Protein AF-A0A8T1S1J9-F1 (afdb_monomer)

Solvent-accessible surface area (backbone atoms only — not comparable to full-atom values): 4140 Å² total; per-residue (Å²): 133,66,91,86,59,72,53,74,67,57,48,50,51,48,65,50,45,73,60,54,45,82,79,38,95,82,65,77,77,91,52,72,44,58,77,44,63,45,83,91,83,55,51,72,34,78,66,44,71,71,62,83,66,57,85,90,66,54,78,94,120

InterPro domains:
  IPR010734 Copine, C-terminal [PF07002] (1-52)
  IPR045052 Copine [PTHR10857] (1-51)

Mean predicted aligned error: 7.24 Å

Radius of gyration: 15.21 Å; Cα contacts (8 Å, |Δi|>4): 35; chains: 1; bounding box: 31×37×32 Å

Secondary structure (DSSP, 8-state):
--TTSPPHHHHHHHHHHHHHGGG-SS-----EE-SEEPTTT-PEESSEESS---GGGS---

Organism: Chelydra serpentina (NCBI:txid8475)

Sequence (61 aa):
MNPYQLNAYAMALKAVGEIIQDYDSDKMFPALGFGAKIPPDGHVSHEFPLVLPSPSNRPTT

Structure (mmCIF, N/CA/C/O backbone):
data_AF-A0A8T1S1J9-F1
#
_entry.id   AF-A0A8T1S1J9-F1
#
loop_
_atom_site.group_PDB
_atom_site.id
_atom_site.type_symbol
_atom_site.label_atom_id
_atom_site.label_alt_id
_atom_site.label_comp_id
_atom_site.label_asym_id
_atom_site.label_entity_id
_atom_site.label_seq_id
_atom_site.pdbx_PDB_ins_code
_atom_site.Cartn_x
_atom_site.Cartn_y
_atom_site.Cartn_z
_atom_site.occupancy
_atom_site.B_iso_or_equiv
_atom_site.auth_seq_id
_atom_site.auth_comp_id
_atom_site.auth_asym_id
_atom_site.auth_atom_id
_atom_site.pdbx_PDB_model_num
ATOM 1 N N . MET A 1 1 ? -2.843 20.614 -13.746 1.00 63.97 1 MET A N 1
ATOM 2 C CA . MET A 1 1 ? -2.849 19.442 -12.842 1.00 63.97 1 MET A CA 1
ATOM 3 C C . MET A 1 1 ? -2.779 19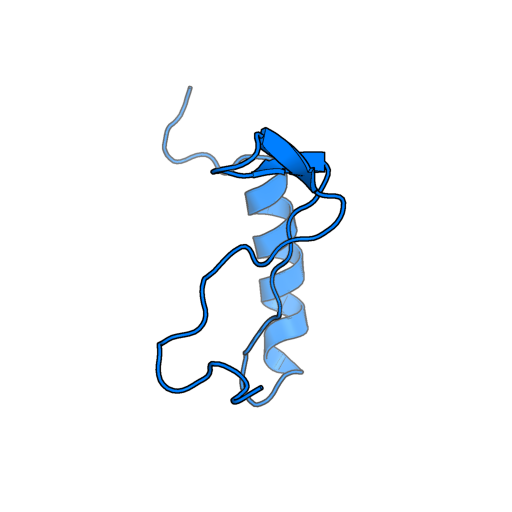.985 -11.424 1.00 63.97 1 MET A C 1
ATOM 5 O O . MET A 1 1 ? -1.859 20.747 -11.159 1.00 63.97 1 MET A O 1
ATOM 9 N N . ASN A 1 2 ? -3.772 19.721 -10.570 1.00 82.31 2 ASN A N 1
ATOM 10 C CA . ASN A 1 2 ? -3.735 20.179 -9.179 1.00 82.31 2 ASN A CA 1
ATOM 11 C C . ASN A 1 2 ? -2.837 19.218 -8.375 1.00 82.31 2 ASN A C 1
ATOM 13 O O . ASN A 1 2 ? -3.213 18.054 -8.251 1.00 82.31 2 ASN A O 1
ATOM 17 N N . PRO A 1 3 ? -1.683 19.659 -7.842 1.00 80.06 3 PRO A N 1
ATOM 18 C CA . PRO A 1 3 ? -0.770 18.781 -7.106 1.00 80.06 3 PRO A CA 1
ATOM 19 C C . PRO A 1 3 ? -1.362 18.248 -5.791 1.00 80.06 3 PRO A C 1
ATOM 21 O O . PRO A 1 3 ? -0.831 17.297 -5.231 1.00 80.06 3 PRO A O 1
ATOM 24 N N . TYR A 1 4 ? -2.465 18.828 -5.310 1.00 85.19 4 TYR A N 1
ATOM 25 C CA . TYR A 1 4 ? -3.157 18.402 -4.090 1.00 85.19 4 TYR A CA 1
ATOM 26 C C . TYR A 1 4 ? -4.316 17.439 -4.353 1.00 85.19 4 TYR A C 1
ATOM 28 O O . TYR A 1 4 ? -4.910 16.911 -3.414 1.00 85.19 4 TYR A O 1
ATOM 36 N N . GLN A 1 5 ? -4.671 17.216 -5.619 1.00 93.50 5 GLN A N 1
ATOM 37 C CA . GLN A 1 5 ? -5.723 16.275 -5.965 1.00 93.50 5 GLN A CA 1
ATOM 38 C C . GLN A 1 5 ? -5.152 14.858 -6.001 1.00 93.50 5 GLN A C 1
ATOM 40 O O . GLN A 1 5 ? -4.211 14.569 -6.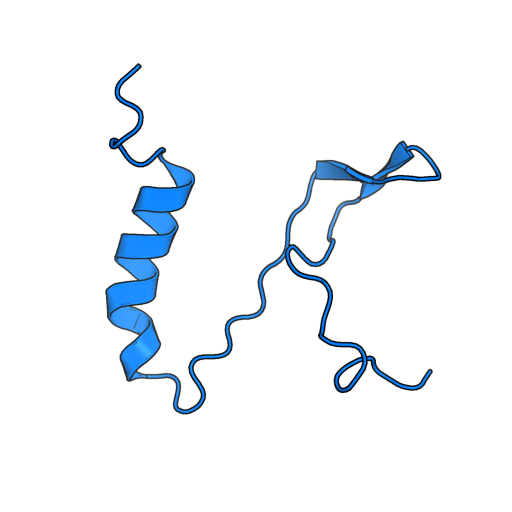738 1.00 93.50 5 GLN A O 1
ATOM 45 N N . LEU A 1 6 ? -5.758 13.962 -5.225 1.00 93.38 6 LEU A N 1
ATOM 46 C CA . LEU A 1 6 ? -5.416 12.546 -5.252 1.00 93.38 6 LEU A CA 1
ATOM 47 C C . LEU A 1 6 ? -5.731 11.949 -6.630 1.00 93.38 6 LEU A C 1
ATOM 49 O O . LEU A 1 6 ? -6.788 12.205 -7.209 1.00 93.38 6 LEU A O 1
ATOM 53 N N . ASN A 1 7 ? -4.821 11.120 -7.145 1.00 94.62 7 ASN A N 1
ATOM 54 C CA . ASN A 1 7 ? -5.115 10.294 -8.313 1.00 94.62 7 ASN A CA 1
ATOM 55 C C . ASN A 1 7 ? -6.087 9.156 -7.935 1.00 94.62 7 ASN A C 1
ATOM 57 O O . ASN A 1 7 ? -6.357 8.916 -6.757 1.00 94.62 7 ASN A O 1
ATOM 61 N N . ALA A 1 8 ? -6.600 8.434 -8.932 1.00 96.44 8 ALA A N 1
ATOM 62 C CA . ALA A 1 8 ? -7.569 7.358 -8.708 1.00 96.44 8 ALA A CA 1
ATOM 63 C C . ALA A 1 8 ? -7.067 6.263 -7.747 1.00 96.44 8 ALA A C 1
ATOM 65 O O . ALA A 1 8 ? -7.827 5.810 -6.895 1.00 96.44 8 ALA A O 1
ATOM 66 N N . TYR A 1 9 ? -5.786 5.890 -7.828 1.00 95.50 9 TYR A N 1
ATOM 67 C CA . TYR A 1 9 ? -5.180 4.898 -6.936 1.00 95.50 9 TYR A CA 1
ATOM 68 C C . TYR A 1 9 ? -5.149 5.388 -5.488 1.00 95.50 9 TYR A C 1
ATOM 70 O O . TYR A 1 9 ? -5.576 4.681 -4.581 1.00 95.50 9 TYR A O 1
ATOM 78 N N . ALA A 1 10 ? -4.688 6.619 -5.270 1.00 94.94 10 ALA A N 1
ATOM 79 C CA . ALA A 1 10 ? -4.589 7.203 -3.941 1.00 94.94 10 ALA A CA 1
ATOM 80 C C . ALA A 1 10 ? -5.972 7.442 -3.313 1.00 94.94 10 ALA A C 1
ATOM 82 O O . ALA A 1 10 ? -6.143 7.218 -2.117 1.00 94.94 10 ALA A O 1
ATOM 83 N N . MET A 1 11 ? -6.974 7.835 -4.110 1.00 96.69 11 MET A N 1
ATOM 84 C CA . MET A 1 11 ? -8.362 7.926 -3.640 1.00 96.69 11 MET A CA 1
ATOM 85 C C . MET A 1 11 ? -8.904 6.564 -3.199 1.00 96.69 11 MET A C 1
ATOM 87 O O . MET A 1 11 ? -9.498 6.476 -2.129 1.00 96.69 11 MET A O 1
ATOM 91 N N . ALA A 1 12 ? -8.680 5.510 -3.991 1.00 97.31 12 ALA A N 1
ATOM 92 C CA . ALA A 1 12 ? -9.142 4.165 -3.661 1.00 97.31 12 ALA A CA 1
ATOM 93 C C . ALA A 1 12 ? -8.471 3.626 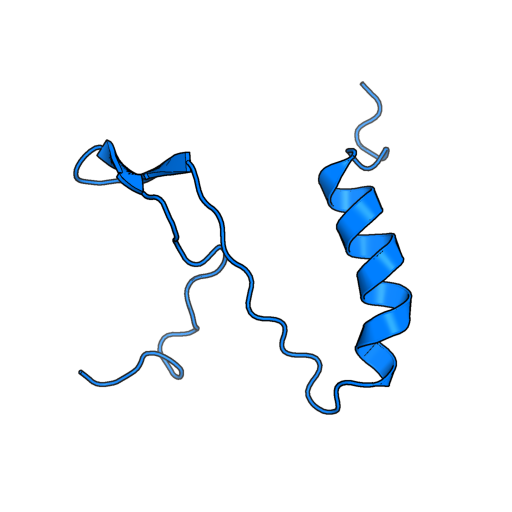-2.389 1.00 97.31 12 ALA A C 1
ATOM 95 O O . ALA A 1 12 ? -9.162 3.165 -1.482 1.00 97.31 12 ALA A O 1
ATOM 96 N N . LEU A 1 13 ? -7.142 3.750 -2.288 1.00 95.88 13 LEU A N 1
ATOM 97 C CA . LEU A 1 13 ? -6.389 3.344 -1.098 1.00 95.88 13 LEU A CA 1
ATOM 98 C C . LEU A 1 13 ? -6.869 4.081 0.153 1.00 95.88 13 LEU A C 1
ATOM 100 O O . LEU A 1 13 ? -7.067 3.448 1.185 1.00 95.88 13 LEU A O 1
ATOM 104 N N . LYS A 1 14 ? -7.104 5.395 0.054 1.00 95.88 14 LYS A N 1
ATOM 105 C CA . LYS A 1 14 ? -7.627 6.192 1.166 1.00 95.88 14 LYS A CA 1
ATOM 106 C C . LYS A 1 14 ? -9.022 5.720 1.583 1.00 95.88 14 LYS A C 1
ATOM 108 O O . LYS A 1 14 ? -9.223 5.420 2.751 1.00 95.88 14 LYS A O 1
ATOM 113 N N . ALA A 1 15 ? -9.958 5.617 0.640 1.00 97.56 15 ALA A N 1
ATOM 114 C CA . ALA A 1 15 ? -11.345 5.260 0.937 1.00 97.56 15 ALA A CA 1
ATOM 115 C C . ALA A 1 15 ? -11.474 3.872 1.586 1.00 97.56 15 ALA A C 1
ATOM 117 O O . ALA A 1 15 ? -12.267 3.694 2.505 1.00 97.56 15 ALA A O 1
ATOM 118 N N . VAL A 1 16 ? -10.690 2.894 1.122 1.00 97.88 16 VAL A N 1
ATOM 119 C CA . VAL A 1 16 ? -10.684 1.545 1.704 1.00 97.88 16 VAL A CA 1
ATOM 120 C C . VAL A 1 16 ? -9.934 1.537 3.035 1.00 97.88 16 VAL A C 1
ATOM 122 O O . VAL A 1 16 ? -10.463 1.043 4.030 1.00 97.88 16 VAL A O 1
ATOM 125 N N . GLY A 1 17 ?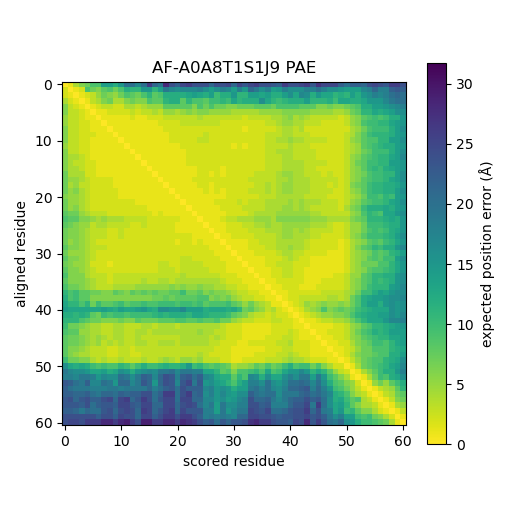 -8.728 2.111 3.066 1.00 97.00 17 GLY A N 1
ATOM 126 C CA . GLY A 1 17 ? -7.857 2.146 4.240 1.00 97.00 17 GLY A CA 1
ATOM 127 C C . GLY A 1 17 ? -8.499 2.832 5.442 1.00 97.00 17 GLY A C 1
ATOM 128 O O . GLY A 1 17 ? -8.383 2.325 6.552 1.00 97.00 17 GLY A O 1
ATOM 129 N N . GLU A 1 18 ? -9.241 3.923 5.219 1.00 97.94 18 GLU A N 1
ATOM 130 C CA . GLU A 1 18 ? -9.951 4.648 6.281 1.00 97.94 18 GLU A CA 1
ATOM 131 C C . GLU A 1 18 ? -10.958 3.775 7.036 1.00 97.94 18 GLU A C 1
ATOM 133 O O . GLU A 1 18 ? -11.189 4.023 8.214 1.00 97.94 18 GLU A O 1
ATOM 138 N N . ILE A 1 19 ? -11.508 2.748 6.385 1.00 98.00 19 ILE A N 1
ATOM 139 C CA . ILE A 1 19 ? -12.494 1.837 6.974 1.00 98.00 19 ILE A CA 1
ATOM 140 C C . ILE A 1 19 ? -11.805 0.612 7.577 1.00 98.00 19 ILE A C 1
ATOM 142 O O . ILE A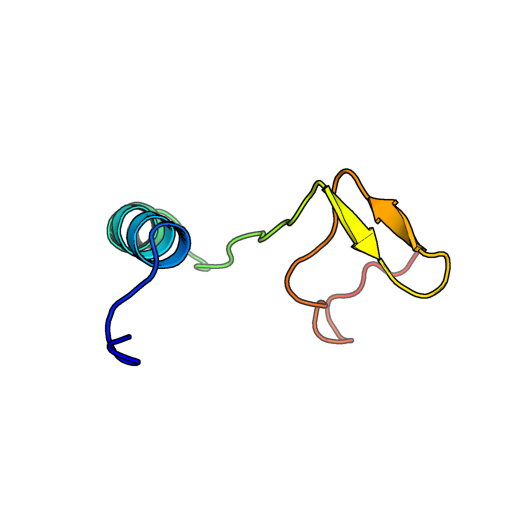 1 19 ? -12.063 0.252 8.723 1.00 98.00 19 ILE A O 1
ATOM 146 N N . ILE A 1 20 ? -10.943 -0.063 6.808 1.00 97.44 20 ILE A N 1
ATOM 147 C CA . ILE A 1 20 ? -10.415 -1.373 7.216 1.00 97.44 20 ILE A CA 1
ATOM 148 C C . ILE A 1 20 ? -9.356 -1.276 8.317 1.00 97.44 20 ILE A C 1
ATOM 150 O O . ILE A 1 20 ? -9.170 -2.242 9.052 1.00 97.44 20 ILE A O 1
ATOM 154 N N . GLN A 1 21 ? -8.683 -0.128 8.462 1.00 97.56 21 GLN A N 1
ATOM 155 C CA . GLN A 1 21 ? -7.601 0.024 9.439 1.00 97.56 21 GLN A CA 1
ATOM 156 C C . GLN A 1 21 ? -8.040 -0.108 10.896 1.00 97.56 21 GLN A C 1
ATOM 158 O O . GLN A 1 21 ? -7.214 -0.411 11.749 1.00 97.56 21 GLN A O 1
ATOM 163 N N . ASP A 1 22 ? -9.316 0.129 11.198 1.00 97.94 22 ASP A N 1
ATOM 164 C CA . ASP A 1 22 ? -9.837 0.006 12.562 1.00 97.94 22 ASP A CA 1
ATOM 165 C C . ASP A 1 22 ? -10.067 -1.461 12.962 1.00 97.94 22 ASP A C 1
ATOM 167 O O . ASP A 1 22 ? -10.260 -1.762 14.139 1.00 97.94 22 ASP A O 1
ATOM 171 N N . TYR A 1 23 ? -10.007 -2.378 11.990 1.00 97.81 23 TYR A N 1
ATOM 172 C CA . TYR A 1 23 ? -10.132 -3.825 12.177 1.00 97.81 23 TYR A CA 1
ATOM 173 C C . TYR A 1 23 ? -8.781 -4.551 12.186 1.00 97.81 23 TYR A C 1
ATOM 175 O O . TYR A 1 23 ? -8.751 -5.766 12.380 1.00 97.81 23 TYR A O 1
ATOM 183 N N . ASP A 1 24 ? -7.680 -3.827 11.983 1.00 96.38 24 ASP A N 1
ATOM 184 C CA . ASP A 1 24 ? -6.322 -4.358 12.021 1.00 96.38 24 ASP A CA 1
ATOM 185 C C . ASP A 1 24 ? -5.552 -3.755 13.203 1.00 96.38 24 ASP A C 1
ATOM 187 O O . ASP A 1 24 ? -5.340 -2.544 13.284 1.00 96.38 24 ASP A O 1
ATOM 191 N N . SER A 1 25 ? -5.165 -4.600 14.161 1.00 97.50 25 SER A N 1
ATOM 192 C CA . SER A 1 25 ? -4.591 -4.154 15.436 1.00 97.50 25 SER A CA 1
ATOM 193 C C . SER A 1 25 ? -3.208 -3.521 15.281 1.00 97.50 25 SER A C 1
ATOM 195 O O . SER A 1 25 ? -2.867 -2.626 16.057 1.00 97.50 25 SER A O 1
ATOM 197 N N . ASP A 1 26 ? -2.401 -3.989 14.323 1.00 95.00 26 ASP A N 1
ATOM 198 C CA . ASP A 1 26 ? -1.044 -3.477 14.095 1.00 95.00 26 ASP A CA 1
ATOM 199 C C . ASP A 1 26 ? -0.968 -2.432 12.969 1.00 95.00 26 ASP A C 1
ATOM 201 O O . ASP A 1 26 ? 0.005 -1.675 12.907 1.00 95.00 26 ASP A O 1
ATOM 205 N N . LYS A 1 27 ? -2.022 -2.324 12.148 1.00 93.75 27 LYS A N 1
ATOM 206 C CA . LYS A 1 27 ? -2.151 -1.377 11.031 1.00 93.75 27 LYS A CA 1
ATOM 207 C C . LYS A 1 27 ? -1.031 -1.535 9.998 1.00 93.75 27 LYS A C 1
ATOM 209 O O . LYS A 1 27 ? -0.633 -0.558 9.350 1.00 93.75 27 LYS A O 1
ATOM 214 N N . MET A 1 28 ? -0.503 -2.750 9.851 1.00 93.19 28 MET A N 1
ATOM 215 C CA . MET A 1 28 ? 0.589 -3.077 8.940 1.00 93.19 28 MET A CA 1
ATOM 216 C C . MET A 1 28 ? 0.050 -3.725 7.665 1.00 93.19 28 MET A C 1
ATOM 218 O O . MET A 1 28 ? -0.113 -4.938 7.561 1.00 93.19 28 MET A O 1
ATOM 222 N N . PHE A 1 29 ? -0.150 -2.908 6.632 1.00 91.25 29 PHE A N 1
ATOM 223 C CA . PHE A 1 29 ? -0.683 -3.386 5.356 1.00 91.25 29 PHE A CA 1
ATOM 224 C C . PHE A 1 29 ? 0.431 -3.870 4.417 1.00 91.25 29 PHE A C 1
ATOM 226 O O . PHE A 1 29 ? 1.294 -3.068 4.035 1.00 91.25 29 PHE A O 1
ATOM 233 N N . PRO A 1 30 ? 0.418 -5.142 3.970 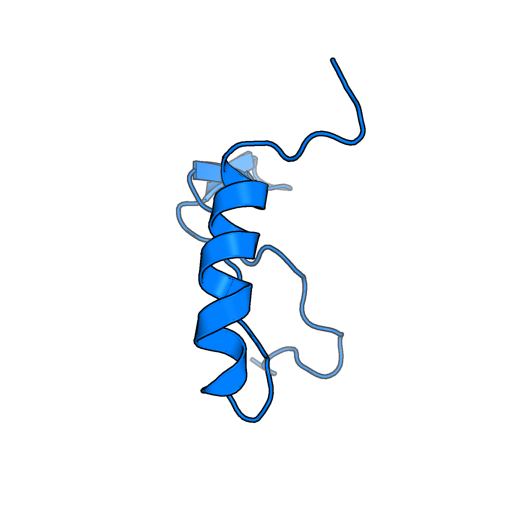1.00 92.50 30 PRO A N 1
ATOM 234 C CA . PRO A 1 30 ? 1.284 -5.573 2.884 1.00 92.50 30 PRO A CA 1
ATOM 235 C C . PRO A 1 30 ? 0.894 -4.827 1.604 1.00 92.50 30 PRO A C 1
ATOM 237 O O . PRO A 1 30 ? -0.268 -4.797 1.203 1.00 92.50 30 PRO A O 1
ATOM 240 N N . ALA A 1 31 ? 1.882 -4.213 0.959 1.00 93.75 31 ALA A N 1
ATOM 241 C CA . ALA A 1 31 ? 1.680 -3.371 -0.210 1.00 93.75 31 ALA A CA 1
ATOM 242 C C . ALA A 1 31 ? 2.523 -3.907 -1.373 1.00 93.75 31 ALA A C 1
ATOM 244 O O . ALA A 1 31 ? 3.755 -3.903 -1.306 1.00 93.75 31 ALA A O 1
ATOM 245 N N . LEU A 1 32 ? 1.857 -4.373 -2.433 1.00 93.88 32 LEU A N 1
ATOM 246 C CA . LEU A 1 32 ? 2.482 -4.996 -3.601 1.00 93.88 32 LEU A CA 1
ATOM 247 C C . LEU A 1 32 ? 2.145 -4.226 -4.884 1.00 93.88 32 LEU A C 1
ATOM 249 O O . LEU A 1 32 ? 1.050 -3.683 -5.033 1.00 93.88 32 LEU A O 1
ATOM 253 N N . GLY A 1 33 ? 3.100 -4.181 -5.808 1.00 93.62 33 GLY A N 1
ATOM 254 C CA . GLY A 1 33 ? 2.923 -3.730 -7.184 1.00 93.62 33 GLY A CA 1
ATOM 255 C C . GLY A 1 33 ? 3.059 -4.895 -8.164 1.00 93.62 33 GLY A C 1
ATOM 256 O O . GLY A 1 33 ? 3.594 -5.947 -7.823 1.00 93.62 33 GLY A O 1
ATOM 257 N N . PHE A 1 34 ? 2.593 -4.707 -9.397 1.00 95.56 34 PHE A N 1
ATOM 258 C CA . PHE A 1 34 ? 2.696 -5.695 -10.473 1.00 95.56 34 PHE A CA 1
ATOM 259 C C . PHE A 1 34 ? 2.817 -5.006 -11.837 1.00 95.56 34 PHE A C 1
ATOM 261 O O . PHE A 1 34 ? 2.491 -3.828 -11.983 1.00 95.56 34 PHE A O 1
ATOM 268 N N . GLY A 1 35 ? 3.284 -5.736 -12.851 1.00 95.56 35 GLY A N 1
ATOM 269 C CA . GLY A 1 35 ? 3.327 -5.273 -14.242 1.00 95.56 35 GLY A CA 1
ATOM 270 C C . GLY A 1 35 ? 4.404 -4.226 -14.541 1.00 95.56 35 GLY A C 1
ATOM 271 O O . GLY A 1 35 ? 4.376 -3.613 -15.607 1.00 95.56 35 GLY A O 1
ATOM 272 N N . ALA A 1 36 ? 5.358 -4.018 -13.631 1.00 94.25 36 ALA A N 1
ATOM 273 C CA . ALA A 1 36 ? 6.458 -3.075 -13.811 1.00 94.25 36 ALA A CA 1
ATOM 274 C C . ALA A 1 36 ? 7.765 -3.806 -14.126 1.00 94.25 36 ALA A C 1
ATOM 276 O O . ALA A 1 36 ? 8.011 -4.912 -13.647 1.00 94.25 36 ALA A O 1
ATOM 277 N N . LYS A 1 37 ? 8.629 -3.164 -14.916 1.00 94.81 37 LYS A N 1
ATOM 278 C CA . LYS A 1 37 ? 10.006 -3.622 -15.116 1.00 94.81 37 LYS A CA 1
ATOM 279 C C . LYS A 1 37 ? 10.842 -3.202 -13.916 1.00 94.81 37 LYS A C 1
ATOM 281 O O . LYS A 1 37 ? 10.974 -2.003 -13.671 1.00 94.81 37 LYS A O 1
ATOM 286 N N . ILE A 1 38 ? 11.389 -4.167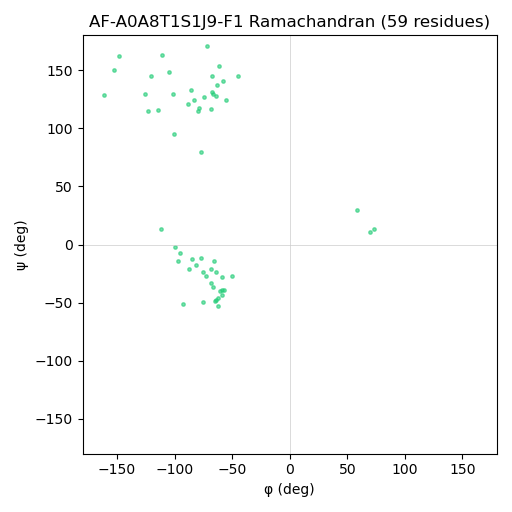 -13.186 1.00 88.94 38 ILE A N 1
ATOM 287 C CA . ILE A 1 38 ? 12.146 -3.896 -11.959 1.00 88.94 38 ILE A CA 1
ATOM 288 C C . ILE A 1 38 ? 13.653 -3.985 -12.254 1.00 88.94 38 ILE A C 1
ATOM 290 O O . ILE A 1 38 ? 14.095 -4.953 -12.879 1.00 88.94 38 ILE A O 1
ATOM 294 N N . PRO A 1 39 ? 14.457 -2.980 -11.861 1.00 88.38 39 PRO A N 1
ATOM 295 C CA . PRO A 1 39 ? 15.915 -3.070 -11.932 1.00 88.38 39 PRO A CA 1
ATOM 296 C C . PRO A 1 39 ? 16.469 -4.214 -11.057 1.00 88.38 39 PRO A C 1
ATOM 298 O O . PRO A 1 39 ? 15.860 -4.526 -10.034 1.00 88.38 39 PRO A O 1
ATOM 301 N N . PRO A 1 40 ? 17.641 -4.792 -11.381 1.00 87.75 40 PRO A N 1
ATOM 302 C CA . PRO A 1 40 ? 18.542 -4.400 -12.469 1.00 87.75 40 PRO A CA 1
ATOM 303 C C . PRO A 1 40 ? 18.214 -5.053 -13.819 1.00 87.75 40 PRO A C 1
ATOM 305 O O . PRO A 1 40 ? 18.572 -4.505 -14.859 1.00 87.75 40 PRO A O 1
ATOM 308 N N . ASP A 1 41 ? 17.494 -6.172 -13.816 1.00 84.88 41 ASP A N 1
ATOM 309 C CA . ASP A 1 41 ? 17.371 -7.044 -14.990 1.00 84.88 41 ASP A CA 1
ATOM 310 C C . ASP A 1 41 ? 16.314 -6.548 -15.992 1.00 84.88 41 ASP A C 1
ATOM 312 O O . ASP A 1 41 ? 16.289 -6.956 -17.152 1.00 84.88 41 ASP A O 1
ATOM 316 N N . GLY A 1 42 ? 15.415 -5.653 -15.559 1.00 87.00 42 GLY A N 1
ATOM 317 C CA . GLY A 1 42 ? 14.411 -5.030 -16.426 1.00 87.00 42 GLY A CA 1
ATOM 318 C C . GLY A 1 42 ? 13.310 -5.985 -16.900 1.00 87.00 42 GLY A C 1
ATOM 319 O O . GLY A 1 42 ? 12.511 -5.618 -17.770 1.00 87.00 42 GLY A O 1
ATOM 320 N N . HIS A 1 43 ? 13.237 -7.190 -16.330 1.00 91.56 43 HIS A N 1
ATOM 321 C CA . HIS A 1 43 ? 12.125 -8.110 -16.527 1.00 91.56 43 HIS A CA 1
ATOM 322 C C . HIS A 1 43 ? 10.846 -7.556 -15.891 1.00 91.56 43 HIS A C 1
ATOM 324 O O . HIS A 1 43 ? 10.882 -6.882 -14.859 1.00 91.56 43 HIS A O 1
ATOM 330 N N . VAL A 1 44 ? 9.704 -7.829 -16.531 1.00 95.25 44 VAL A N 1
ATOM 331 C CA . VAL A 1 44 ? 8.393 -7.491 -15.967 1.00 95.25 44 VAL A CA 1
ATOM 332 C C . VAL A 1 44 ? 8.166 -8.380 -14.755 1.00 95.25 44 VAL A C 1
ATOM 334 O O . VAL A 1 44 ? 8.086 -9.599 -14.890 1.00 95.25 44 VAL A O 1
ATOM 337 N N . SER A 1 45 ? 8.056 -7.765 -13.583 1.00 93.62 45 SER A N 1
ATOM 338 C CA . SER A 1 45 ? 7.625 -8.469 -12.388 1.00 93.62 45 SER A CA 1
ATOM 339 C C . SER A 1 45 ? 6.103 -8.485 -12.319 1.00 93.62 45 SER A C 1
ATOM 341 O O . SER A 1 45 ? 5.442 -7.458 -12.495 1.00 93.62 45 SER A O 1
ATOM 343 N N . HIS A 1 46 ? 5.550 -9.659 -12.040 1.00 94.38 46 HIS A N 1
ATOM 344 C CA . HIS A 1 46 ? 4.124 -9.841 -11.793 1.00 94.38 46 HIS A CA 1
ATOM 345 C C . HIS A 1 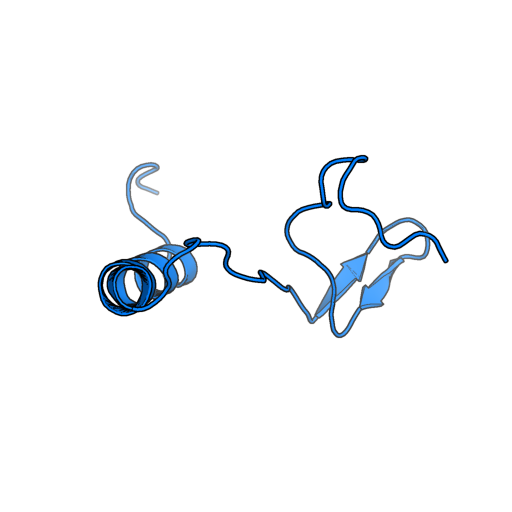46 ? 3.735 -9.570 -10.338 1.00 94.38 46 HIS A C 1
ATOM 347 O O . HIS A 1 46 ? 2.551 -9.428 -10.064 1.00 94.38 46 HIS A O 1
ATOM 353 N N . GLU A 1 47 ? 4.707 -9.461 -9.431 1.00 93.19 47 GLU A N 1
ATOM 354 C CA . GLU A 1 47 ? 4.480 -9.139 -8.024 1.00 93.19 47 GLU A CA 1
ATOM 355 C C . GLU A 1 47 ? 5.783 -8.635 -7.387 1.00 93.19 47 GLU A C 1
ATOM 357 O O . GLU A 1 47 ? 6.837 -9.260 -7.524 1.00 93.19 47 GLU A O 1
ATOM 362 N N . PHE A 1 48 ? 5.751 -7.486 -6.716 1.00 90.94 48 PHE A N 1
ATOM 363 C CA . PHE A 1 48 ? 6.911 -6.953 -5.997 1.00 90.94 48 PHE A CA 1
ATOM 364 C C . PHE A 1 48 ? 6.491 -6.062 -4.819 1.00 90.94 48 PHE A C 1
ATOM 366 O O . PHE A 1 48 ? 5.454 -5.402 -4.898 1.00 90.94 48 PHE A O 1
ATOM 373 N N . PRO A 1 49 ? 7.285 -5.989 -3.735 1.00 91.06 49 PRO A N 1
ATOM 374 C CA . PRO A 1 49 ? 6.983 -5.121 -2.599 1.00 91.06 49 PRO A CA 1
ATOM 375 C C . PRO A 1 49 ? 7.085 -3.635 -2.974 1.00 91.06 49 PRO A C 1
ATOM 377 O O . PRO A 1 49 ? 8.084 -3.204 -3.549 1.00 91.06 49 PRO A O 1
ATOM 380 N N . LEU A 1 50 ? 6.067 -2.839 -2.619 1.00 88.88 50 LEU A N 1
ATOM 381 C CA . LEU A 1 50 ? 6.060 -1.381 -2.834 1.00 88.88 50 LEU A CA 1
ATOM 382 C C . LEU A 1 50 ? 6.997 -0.640 -1.876 1.00 88.88 50 LEU A C 1
ATOM 384 O O . LEU A 1 50 ? 7.487 0.439 -2.202 1.00 88.88 50 LEU A O 1
ATOM 388 N N . VAL A 1 51 ? 7.245 -1.217 -0.701 1.00 83.75 51 VAL A N 1
ATOM 389 C CA . VAL A 1 51 ? 8.154 -0.674 0.309 1.00 83.75 51 VAL A CA 1
ATOM 390 C C . VAL A 1 51 ? 9.162 -1.760 0.655 1.00 83.75 51 VAL A C 1
ATOM 392 O O . VAL A 1 51 ? 8.778 -2.894 0.941 1.00 83.75 51 VAL A O 1
ATOM 395 N N . LEU A 1 52 ? 10.455 -1.436 0.628 1.00 63.81 52 LEU A N 1
ATOM 396 C CA . LEU A 1 52 ? 11.464 -2.351 1.155 1.00 63.81 52 LEU A CA 1
ATOM 397 C C . LEU A 1 52 ? 11.252 -2.465 2.672 1.00 63.81 52 LEU A C 1
ATOM 399 O O . LEU A 1 52 ? 11.178 -1.424 3.332 1.00 63.81 52 LEU A O 1
ATOM 403 N N . PRO A 1 53 ? 11.165 -3.677 3.249 1.00 58.84 53 PRO A N 1
ATOM 404 C CA . PRO A 1 53 ? 11.156 -3.802 4.696 1.00 58.84 53 PRO A CA 1
ATOM 405 C C . PRO A 1 53 ? 12.431 -3.165 5.254 1.00 58.84 53 PRO A C 1
ATOM 407 O O . PRO A 1 53 ? 13.518 -3.312 4.679 1.00 58.84 53 PRO A O 1
ATOM 410 N N . SER A 1 54 ? 12.303 -2.465 6.385 1.00 57.00 54 SER A N 1
ATOM 411 C CA . SER A 1 54 ? 13.452 -2.043 7.188 1.00 57.00 54 SER A CA 1
ATOM 412 C C . SER A 1 54 ? 14.422 -3.222 7.334 1.00 57.00 54 SER A C 1
ATOM 414 O O . SER A 1 54 ? 13.958 -4.359 7.447 1.00 57.00 54 SER A O 1
ATOM 416 N N . PRO A 1 55 ? 15.752 -3.007 7.358 1.00 58.28 55 PRO A N 1
ATOM 417 C CA . PRO A 1 55 ? 16.728 -4.097 7.452 1.00 58.28 55 PRO A CA 1
ATOM 418 C C . PRO A 1 55 ? 16.443 -5.097 8.585 1.00 58.28 55 PRO A C 1
ATOM 420 O O . PRO A 1 55 ? 16.776 -6.268 8.452 1.00 58.28 55 PRO A O 1
ATOM 423 N N . SER A 1 56 ? 15.778 -4.649 9.655 1.00 62.03 56 SER A N 1
ATOM 424 C CA . SER A 1 56 ? 15.335 -5.455 10.797 1.00 62.03 56 SER A CA 1
ATOM 425 C C . SER A 1 56 ? 14.221 -6.469 10.501 1.00 62.03 56 SER A C 1
ATOM 427 O O . SER A 1 56 ? 14.066 -7.412 11.267 1.00 62.03 56 SER A O 1
ATOM 429 N N . ASN A 1 57 ? 13.448 -6.288 9.426 1.00 55.41 57 ASN A N 1
ATOM 430 C CA . ASN A 1 57 ? 12.282 -7.112 9.075 1.00 55.41 57 ASN A CA 1
ATOM 431 C C . ASN A 1 57 ? 12.518 -7.949 7.809 1.00 55.41 57 ASN A C 1
ATOM 433 O O . ASN A 1 57 ? 11.570 -8.469 7.220 1.00 55.41 57 ASN A O 1
ATOM 437 N N . ARG A 1 58 ? 13.769 -8.060 7.346 1.00 60.69 58 ARG A N 1
ATOM 438 C CA . ARG A 1 58 ? 14.090 -8.919 6.206 1.00 60.69 58 ARG A CA 1
ATOM 439 C C . ARG A 1 58 ? 14.053 -10.383 6.671 1.00 60.69 58 ARG A C 1
ATOM 441 O O . ARG A 1 58 ? 14.741 -10.695 7.644 1.00 60.69 58 ARG A O 1
ATOM 448 N N . PRO A 1 59 ? 13.296 -11.278 6.011 1.00 48.94 59 PRO A N 1
ATOM 449 C CA . PRO A 1 59 ? 13.384 -12.705 6.291 1.00 48.94 59 PRO A CA 1
ATOM 450 C C . PRO A 1 59 ? 14.839 -13.147 6.124 1.00 48.94 59 PRO A C 1
ATOM 452 O O . PRO A 1 59 ? 15.452 -12.885 5.088 1.00 48.94 59 PRO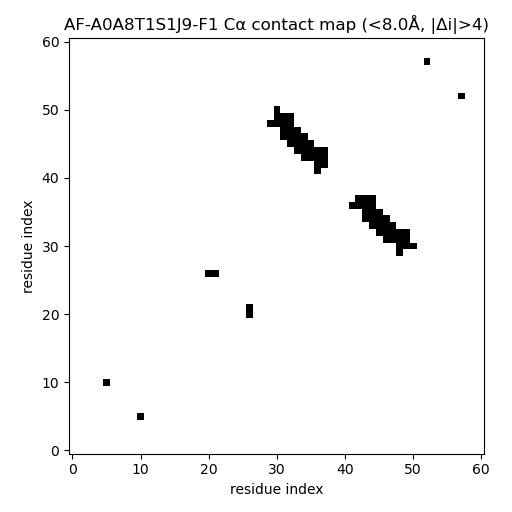 A O 1
ATOM 455 N N . THR A 1 60 ? 15.416 -13.755 7.159 1.00 47.47 60 THR A N 1
ATOM 456 C CA . THR A 1 60 ? 16.753 -14.349 7.100 1.00 47.47 60 THR A CA 1
ATOM 457 C C . THR A 1 60 ? 16.662 -15.680 6.365 1.00 47.47 60 THR A C 1
ATOM 459 O O . THR A 1 60 ? 16.604 -16.735 6.996 1.00 47.47 60 THR A O 1
ATOM 462 N N . THR A 1 61 ? 16.607 -15.628 5.041 1.00 47.38 61 THR A N 1
ATOM 463 C CA . THR A 1 61 ? 16.878 -16.771 4.162 1.00 47.38 61 THR A CA 1
ATOM 464 C C . THR A 1 61 ? 17.607 -16.277 2.935 1.00 47.38 61 THR A C 1
ATOM 466 O O . THR A 1 61 ? 17.047 -15.369 2.278 1.00 47.38 61 THR A O 1
#

Foldseek 3Di:
DPPPDDDPVRVVCCVVLVPCQVVPPVSDDFAWDFQFQDPDVRDGGGIDGPDDPDPVPDPPD

pLDDT: mean 86.64, std 14.81, range [47.38, 98.0]